Protein AF-A0A369NEX8-F1 (afdb_monomer_lite)

Sequence (92 aa):
MGDCDMTAFSIGGSVGVIDQDGLTVAVSVPAGTDTSALVATFEHTGAKVQVANRNQTSGETANDFSSPKNYKVIAENGESKTYAVTVEVEPE

Structure (mmCIF, N/CA/C/O backbone):
data_AF-A0A369NEX8-F1
#
_entry.id   AF-A0A369NEX8-F1
#
loop_
_atom_site.group_PDB
_atom_site.id
_atom_site.type_symbol
_atom_site.label_atom_id
_atom_site.label_alt_id
_atom_site.label_comp_id
_atom_site.label_asym_id
_atom_site.label_entity_id
_atom_site.label_seq_id
_atom_site.pdbx_PDB_ins_code
_atom_site.Cartn_x
_atom_site.Cartn_y
_atom_site.Cartn_z
_atom_site.occupancy
_atom_site.B_iso_or_equiv
_atom_site.auth_seq_id
_atom_site.auth_comp_id
_atom_site.auth_asym_id
_atom_site.auth_atom_id
_atom_site.pdbx_PDB_model_num
ATOM 1 N N . MET A 1 1 ? 6.366 3.693 -19.333 1.00 51.25 1 MET A N 1
ATOM 2 C CA . MET A 1 1 ? 5.417 3.545 -18.213 1.00 51.25 1 MET A CA 1
ATOM 3 C C . MET A 1 1 ? 5.807 2.245 -17.551 1.00 51.25 1 MET A C 1
ATOM 5 O O . MET A 1 1 ? 5.681 1.219 -18.198 1.00 51.25 1 MET A O 1
ATOM 9 N N . GLY A 1 2 ? 6.487 2.312 -16.408 1.00 58.56 2 GLY A N 1
ATOM 10 C CA . GLY A 1 2 ? 7.035 1.122 -15.757 1.00 58.56 2 GLY A CA 1
ATOM 11 C C . GLY A 1 2 ? 5.939 0.349 -15.032 1.00 58.56 2 GLY A C 1
ATOM 12 O O . GLY A 1 2 ? 5.161 0.961 -14.302 1.00 58.56 2 GLY A O 1
ATOM 13 N N . ASP A 1 3 ? 5.909 -0.969 -15.222 1.00 80.19 3 ASP A N 1
ATOM 14 C CA . ASP A 1 3 ? 5.020 -1.924 -14.549 1.00 80.19 3 ASP A CA 1
ATOM 15 C C . ASP A 1 3 ? 5.344 -2.029 -13.048 1.00 80.19 3 ASP A C 1
ATOM 17 O O . ASP A 1 3 ? 5.959 -2.977 -12.570 1.00 80.19 3 ASP A O 1
ATOM 21 N N . CYS A 1 4 ? 4.988 -1.002 -12.284 1.00 88.69 4 CYS A N 1
ATOM 22 C CA . CYS A 1 4 ? 5.045 -0.991 -10.818 1.00 88.69 4 CYS A CA 1
ATOM 23 C C . CYS A 1 4 ? 3.817 -0.302 -10.222 1.00 88.69 4 CYS A C 1
ATOM 25 O O . CYS A 1 4 ? 3.889 0.279 -9.140 1.00 88.69 4 CYS A O 1
ATOM 27 N N . ASP A 1 5 ? 2.699 -0.356 -10.938 1.00 92.31 5 ASP A N 1
ATOM 28 C CA . ASP A 1 5 ? 1.456 0.266 -10.516 1.00 92.31 5 ASP A CA 1
ATOM 29 C C . ASP A 1 5 ? 0.677 -0.654 -9.581 1.00 92.31 5 ASP A C 1
ATOM 31 O O . ASP A 1 5 ? 0.631 -1.870 -9.780 1.00 92.31 5 ASP A O 1
ATOM 35 N N . MET A 1 6 ? 0.058 -0.073 -8.553 1.00 92.88 6 MET A N 1
ATOM 36 C CA . MET A 1 6 ? -0.916 -0.776 -7.719 1.00 92.88 6 MET A CA 1
ATOM 37 C C . MET A 1 6 ? -2.294 -0.617 -8.355 1.00 92.88 6 MET A C 1
ATOM 39 O O . MET A 1 6 ? -2.771 0.502 -8.501 1.00 92.88 6 MET A O 1
ATOM 43 N N . THR A 1 7 ? -2.915 -1.709 -8.789 1.00 92.94 7 THR A N 1
ATOM 44 C CA . THR A 1 7 ? -4.148 -1.681 -9.594 1.00 92.94 7 THR A CA 1
ATOM 45 C C . THR A 1 7 ? -5.402 -1.878 -8.758 1.00 92.94 7 THR A C 1
ATOM 47 O O . THR A 1 7 ? -6.460 -1.372 -9.123 1.00 92.94 7 THR A O 1
ATOM 50 N N . ALA A 1 8 ? -5.287 -2.572 -7.627 1.00 93.44 8 ALA A N 1
ATOM 51 C CA . ALA A 1 8 ? -6.373 -2.752 -6.677 1.00 93.44 8 ALA A CA 1
ATOM 52 C C . ALA A 1 8 ? -5.834 -2.779 -5.248 1.00 93.44 8 ALA A C 1
ATOM 54 O O . ALA A 1 8 ? -4.710 -3.216 -4.998 1.00 93.44 8 ALA A O 1
ATOM 55 N N . PHE A 1 9 ? -6.645 -2.310 -4.306 1.00 95.00 9 PHE A N 1
ATOM 56 C CA . PHE A 1 9 ? -6.335 -2.333 -2.886 1.00 95.00 9 PHE A CA 1
ATOM 57 C C . PHE A 1 9 ? -7.641 -2.402 -2.101 1.00 95.00 9 PHE A C 1
ATOM 59 O O . PHE A 1 9 ? -8.601 -1.706 -2.419 1.00 95.00 9 PHE A O 1
ATOM 66 N N . SER A 1 10 ? -7.700 -3.252 -1.086 1.00 94.50 10 SER A N 1
ATOM 67 C CA . SER A 1 10 ? -8.871 -3.432 -0.236 1.00 94.50 10 SER A CA 1
ATOM 68 C C . SER A 1 10 ? -8.464 -3.958 1.134 1.00 94.50 10 SER A C 1
ATOM 70 O O . SER A 1 10 ? -7.464 -4.663 1.269 1.00 94.50 10 SER A O 1
ATOM 72 N N . ILE A 1 11 ? -9.231 -3.616 2.164 1.00 91.75 11 ILE A N 1
ATOM 73 C CA . ILE A 1 11 ? -9.009 -4.075 3.537 1.00 91.75 11 ILE A CA 1
ATOM 74 C C . ILE A 1 11 ? -10.356 -4.434 4.151 1.00 91.75 11 ILE A C 1
ATOM 76 O O . ILE A 1 11 ? -11.269 -3.617 4.142 1.00 91.75 11 ILE A O 1
ATOM 80 N N . GLY A 1 12 ? -10.493 -5.648 4.694 1.00 85.50 12 GLY A N 1
ATOM 81 C CA . GLY A 1 12 ? -11.701 -6.038 5.435 1.00 85.50 12 GLY A CA 1
ATOM 82 C C . GLY A 1 12 ? -13.005 -5.953 4.629 1.00 85.50 12 GLY A C 1
ATOM 83 O O . GLY A 1 12 ? -14.067 -5.769 5.209 1.00 85.50 12 GLY A O 1
ATOM 84 N N . GLY A 1 13 ? -12.930 -6.055 3.297 1.00 85.75 13 GLY A N 1
ATOM 85 C CA . GLY A 1 13 ? -14.073 -5.882 2.393 1.00 85.75 13 GLY A CA 1
ATOM 86 C C . GLY A 1 13 ? -14.300 -4.445 1.909 1.00 85.75 13 GLY A C 1
ATOM 87 O O . GLY A 1 13 ? -15.029 -4.253 0.938 1.00 85.75 13 GLY A O 1
ATOM 88 N N . SER A 1 14 ? -13.636 -3.450 2.502 1.00 92.00 14 SER A N 1
ATOM 89 C CA . SER A 1 14 ? -13.631 -2.073 2.007 1.00 92.00 14 SER A CA 1
ATOM 90 C C . SER A 1 14 ? -12.653 -1.913 0.851 1.00 92.00 14 SER A C 1
ATOM 92 O O . SER A 1 14 ? -11.468 -2.227 0.979 1.00 92.00 14 SER A O 1
ATOM 94 N N . VAL A 1 15 ? -13.136 -1.400 -0.278 1.00 93.94 15 VAL A N 1
ATOM 95 C CA . VAL A 1 15 ? -12.306 -1.106 -1.453 1.00 93.94 15 VAL A CA 1
ATOM 96 C C . VAL A 1 15 ? -11.633 0.252 -1.278 1.00 93.94 15 VAL A C 1
ATOM 98 O O . VAL A 1 15 ? -12.282 1.237 -0.936 1.00 93.94 15 VAL A O 1
ATOM 101 N N . GLY A 1 16 ? -10.326 0.293 -1.516 1.00 93.81 16 GLY A N 1
ATOM 102 C CA . GLY A 1 16 ? -9.535 1.512 -1.510 1.00 93.81 16 GLY A CA 1
ATOM 103 C C . GLY A 1 16 ? -9.602 2.266 -2.831 1.00 93.81 16 GLY A C 1
ATOM 104 O O . GLY A 1 16 ? -9.633 1.667 -3.906 1.00 93.81 16 GLY A O 1
ATOM 105 N N . VAL A 1 17 ? -9.563 3.591 -2.749 1.00 95.19 17 VAL A N 1
ATOM 106 C CA . VAL A 1 17 ? -9.398 4.488 -3.894 1.00 95.19 17 VAL A CA 1
ATOM 107 C C . VAL A 1 17 ? -7.908 4.704 -4.121 1.00 95.19 17 VAL A C 1
ATOM 109 O O . VAL A 1 17 ? -7.224 5.191 -3.224 1.00 95.19 17 VAL A O 1
ATOM 112 N N . ILE A 1 18 ? -7.410 4.340 -5.303 1.00 95.00 18 ILE A N 1
ATOM 113 C CA . ILE A 1 18 ? -5.998 4.484 -5.677 1.00 95.00 18 ILE A CA 1
ATOM 114 C C . ILE A 1 18 ? -5.844 5.683 -6.610 1.00 95.00 18 ILE A C 1
ATOM 116 O O . ILE A 1 18 ? -6.459 5.730 -7.674 1.00 95.00 18 ILE A O 1
ATOM 120 N N . ASP A 1 19 ? -4.979 6.614 -6.230 1.00 94.75 19 ASP A N 1
ATOM 121 C CA . ASP A 1 19 ? -4.525 7.719 -7.066 1.00 94.75 19 ASP A CA 1
ATOM 122 C C . ASP A 1 19 ? -3.138 7.386 -7.633 1.00 94.75 19 ASP A C 1
ATOM 124 O O . ASP A 1 19 ? -2.158 7.282 -6.891 1.00 94.75 19 ASP A O 1
ATOM 128 N N . GLN A 1 20 ? -3.060 7.201 -8.953 1.00 91.12 20 GLN A N 1
ATOM 129 C CA . GLN A 1 20 ? -1.810 6.882 -9.651 1.00 91.12 20 GLN A CA 1
ATOM 130 C C . GLN A 1 20 ? -0.917 8.106 -9.878 1.00 91.12 20 GLN A C 1
ATOM 132 O O . GLN A 1 20 ? 0.299 7.950 -9.993 1.00 91.12 20 GLN A O 1
ATOM 137 N N . ASP A 1 21 ? -1.498 9.306 -9.942 1.00 90.12 21 ASP A N 1
ATOM 138 C CA . ASP A 1 21 ? -0.764 10.557 -10.140 1.00 90.12 21 ASP A CA 1
ATOM 139 C C . ASP A 1 21 ? -0.192 11.051 -8.806 1.00 90.12 21 ASP A C 1
ATOM 141 O O . ASP A 1 21 ? 0.975 11.437 -8.717 1.00 90.12 21 ASP A O 1
ATOM 145 N N . GLY A 1 22 ? -1.004 10.984 -7.747 1.00 91.12 22 GLY A N 1
ATOM 146 C CA . GLY A 1 22 ? -0.613 11.315 -6.378 1.00 91.12 22 GLY A CA 1
ATOM 147 C C . GLY A 1 22 ? 0.129 10.197 -5.640 1.00 91.12 22 GLY A C 1
ATOM 148 O O . GLY A 1 22 ? 0.731 10.463 -4.601 1.00 91.12 22 GLY A O 1
ATOM 149 N N . LEU A 1 23 ? 0.101 8.961 -6.157 1.00 93.00 23 LEU A N 1
ATOM 150 C CA . LEU A 1 23 ? 0.613 7.752 -5.496 1.00 93.00 23 LEU A CA 1
ATOM 151 C C . LEU A 1 23 ? 0.060 7.600 -4.071 1.00 93.00 23 LEU A C 1
ATOM 153 O O . LEU A 1 23 ? 0.792 7.387 -3.101 1.00 93.00 23 LEU A O 1
ATOM 157 N N . THR A 1 24 ? -1.256 7.722 -3.932 1.00 95.31 24 THR A N 1
ATOM 158 C CA . THR A 1 24 ? -1.941 7.572 -2.643 1.00 95.31 24 THR A CA 1
ATOM 159 C C . THR A 1 24 ? -3.039 6.529 -2.729 1.00 95.31 24 THR A C 1
ATOM 161 O O . THR A 1 24 ? -3.552 6.228 -3.805 1.00 95.31 24 THR A O 1
ATOM 164 N N . VAL A 1 25 ? -3.373 5.939 -1.586 1.00 95.56 25 VAL A N 1
ATOM 165 C CA . VAL A 1 25 ? -4.496 5.018 -1.452 1.00 95.56 25 VAL A CA 1
ATOM 166 C C . VAL A 1 25 ? -5.292 5.400 -0.222 1.00 95.56 25 VAL A C 1
ATOM 168 O O . VAL A 1 25 ? -4.744 5.425 0.876 1.00 95.56 25 VAL A O 1
ATOM 171 N N . ALA A 1 26 ? -6.579 5.665 -0.395 1.00 94.81 26 ALA A N 1
ATOM 172 C CA . ALA A 1 26 ? -7.497 5.951 0.700 1.00 94.81 26 ALA A CA 1
ATOM 173 C C . ALA A 1 26 ? -8.474 4.787 0.862 1.00 94.81 26 ALA A C 1
ATOM 175 O O . ALA A 1 26 ? -9.124 4.391 -0.104 1.00 94.81 26 ALA A O 1
ATOM 176 N N . VAL A 1 27 ? -8.582 4.229 2.067 1.00 94.56 27 VAL A N 1
ATOM 177 C CA . VAL A 1 27 ? -9.540 3.160 2.386 1.00 94.56 27 VAL A CA 1
ATOM 178 C C . VAL A 1 27 ? -10.410 3.598 3.549 1.00 94.56 27 VAL A C 1
ATOM 180 O O . VAL A 1 27 ? -9.885 3.914 4.613 1.00 94.56 27 VAL A O 1
ATOM 183 N N . SER A 1 28 ? -11.726 3.556 3.367 1.00 93.06 28 SER A N 1
ATOM 184 C CA . SER A 1 28 ? -12.688 3.813 4.439 1.00 93.06 28 SER A CA 1
ATOM 185 C C . SER A 1 28 ? -13.172 2.489 5.018 1.00 93.06 28 SER A C 1
ATOM 187 O O . SER A 1 28 ? -13.733 1.660 4.300 1.00 93.06 28 SER A O 1
ATOM 189 N N . VAL A 1 29 ? -12.924 2.261 6.304 1.00 90.94 29 VAL A N 1
ATOM 190 C CA . VAL A 1 29 ? -13.368 1.060 7.026 1.00 90.94 29 VAL A CA 1
ATOM 191 C C . VAL A 1 29 ? -14.466 1.423 8.026 1.00 90.94 29 VAL A C 1
ATOM 193 O O . VAL A 1 29 ? -14.438 2.526 8.574 1.00 90.94 29 VAL A O 1
ATOM 196 N N . PRO A 1 30 ? -15.426 0.522 8.295 1.00 90.12 30 PRO A N 1
ATOM 197 C CA . PRO A 1 30 ? -16.519 0.814 9.214 1.00 90.12 30 PRO A CA 1
ATOM 198 C C . PRO A 1 30 ? -16.018 1.062 10.643 1.00 90.12 30 PRO A C 1
ATOM 200 O O . PRO A 1 30 ? -14.989 0.513 11.066 1.00 90.12 30 PRO A O 1
ATOM 203 N N . ALA A 1 31 ? -16.780 1.858 11.397 1.00 87.75 31 ALA A N 1
ATOM 204 C CA . ALA A 1 31 ? -16.515 2.146 12.802 1.00 87.75 31 ALA A CA 1
ATOM 205 C C . ALA A 1 31 ? -16.337 0.858 13.625 1.00 87.75 31 ALA A C 1
ATOM 207 O O . ALA A 1 31 ? -17.046 -0.131 13.434 1.00 87.75 31 ALA A O 1
ATOM 208 N N . GLY A 1 32 ? -15.366 0.857 14.540 1.00 83.12 32 GLY A N 1
ATOM 209 C CA . GLY A 1 32 ? -15.047 -0.310 15.372 1.00 83.12 32 GLY A CA 1
ATOM 210 C C . GLY A 1 32 ? -14.131 -1.352 14.715 1.00 83.12 32 GLY A C 1
ATOM 211 O O . GLY A 1 32 ? -13.800 -2.347 15.358 1.00 83.12 32 GLY A O 1
ATOM 212 N N . THR A 1 33 ? -13.679 -1.131 13.475 1.00 88.38 33 THR A N 1
ATOM 213 C CA . THR A 1 33 ? -12.637 -1.961 12.849 1.00 88.38 33 THR A CA 1
ATOM 214 C C . THR A 1 33 ? -11.293 -1.758 13.555 1.00 88.38 33 THR A C 1
ATOM 216 O O . THR A 1 33 ? -10.806 -0.633 13.663 1.00 88.38 33 THR A O 1
ATOM 219 N N . ASP A 1 34 ? -10.664 -2.844 14.007 1.00 87.69 34 ASP A N 1
ATOM 220 C CA . ASP A 1 34 ? -9.337 -2.793 14.625 1.00 87.69 34 ASP A CA 1
ATOM 221 C C . ASP A 1 34 ? -8.254 -2.573 13.559 1.00 87.69 34 ASP A C 1
ATOM 223 O O . ASP A 1 34 ? -7.934 -3.475 12.787 1.00 87.69 34 ASP A O 1
ATOM 227 N N . THR A 1 35 ? -7.682 -1.368 13.512 1.00 89.56 35 THR A N 1
ATOM 228 C CA . THR A 1 35 ? -6.648 -1.002 12.535 1.00 89.56 35 THR A CA 1
ATOM 229 C C . THR A 1 35 ? -5.248 -1.486 12.899 1.00 89.56 35 THR A C 1
ATOM 231 O O . THR A 1 35 ? -4.356 -1.393 12.059 1.00 89.56 35 THR A O 1
ATOM 234 N N . SER A 1 36 ? -5.033 -2.045 14.094 1.00 88.56 36 SER A N 1
ATOM 235 C CA . SER A 1 36 ? -3.697 -2.427 14.572 1.00 88.56 36 SER A CA 1
ATOM 236 C C . SER A 1 36 ? -3.100 -3.642 13.850 1.00 88.56 36 SER A C 1
ATOM 238 O O . SER A 1 36 ? -1.878 -3.801 13.806 1.00 88.56 36 SER A O 1
ATOM 240 N N . ALA A 1 37 ? -3.941 -4.493 13.258 1.00 88.56 37 ALA A N 1
ATOM 241 C CA . ALA A 1 37 ? -3.514 -5.706 12.568 1.00 88.56 37 ALA A CA 1
ATOM 242 C C . ALA A 1 37 ? -4.453 -6.061 11.406 1.00 88.56 37 ALA A C 1
ATOM 244 O O . ALA A 1 37 ? -5.079 -7.122 11.392 1.00 88.56 37 ALA A O 1
ATOM 245 N N . LEU A 1 38 ? -4.540 -5.182 10.406 1.00 90.94 38 LEU A N 1
ATOM 246 C CA . LEU A 1 38 ? -5.362 -5.439 9.226 1.00 90.94 38 LEU A CA 1
ATOM 247 C C . LEU A 1 38 ? -4.564 -6.113 8.120 1.00 90.94 38 LEU A C 1
ATOM 249 O O . LEU A 1 38 ? -3.432 -5.740 7.808 1.00 90.94 38 LEU A O 1
ATOM 253 N N . VAL A 1 39 ? -5.198 -7.094 7.490 1.00 93.19 39 VAL A N 1
ATOM 254 C CA . VAL A 1 39 ? -4.679 -7.762 6.303 1.00 93.19 39 VAL A CA 1
ATOM 255 C C . VAL A 1 39 ? -5.270 -7.078 5.076 1.00 93.19 39 VAL A C 1
ATOM 257 O O . VAL A 1 39 ? -6.484 -7.099 4.860 1.00 93.19 39 VAL A O 1
ATOM 260 N N . ALA A 1 40 ? -4.405 -6.455 4.280 1.00 93.50 40 ALA A N 1
ATOM 261 C CA . ALA A 1 40 ? -4.793 -5.837 3.021 1.00 93.50 40 ALA A CA 1
ATOM 262 C C . ALA A 1 40 ? -4.707 -6.843 1.871 1.00 93.50 40 ALA A C 1
ATOM 264 O O . ALA A 1 40 ? -3.763 -7.630 1.783 1.00 93.50 40 ALA A O 1
ATOM 265 N N . THR A 1 41 ? -5.670 -6.774 0.959 1.00 94.75 41 THR A N 1
ATOM 266 C CA . THR A 1 41 ? -5.638 -7.467 -0.328 1.00 94.75 41 THR A CA 1
ATOM 267 C C . THR A 1 41 ? -5.403 -6.435 -1.413 1.00 94.75 41 THR A C 1
ATOM 269 O O . THR A 1 41 ? -6.169 -5.484 -1.554 1.00 94.75 41 THR A O 1
ATOM 272 N N . PHE A 1 42 ? -4.332 -6.609 -2.168 1.00 94.31 42 PHE A N 1
ATOM 273 C CA . PHE A 1 42 ? -3.919 -5.694 -3.218 1.00 94.31 42 PHE A CA 1
ATOM 274 C C . PHE A 1 42 ? -3.450 -6.443 -4.463 1.00 94.31 42 PHE A C 1
ATOM 276 O O . PHE A 1 42 ? -2.968 -7.574 -4.380 1.00 94.31 42 PHE A O 1
ATOM 283 N N . GLU A 1 43 ? -3.576 -5.784 -5.607 1.00 93.94 43 GLU A N 1
ATOM 284 C CA . GLU A 1 43 ? -3.067 -6.235 -6.900 1.00 93.94 43 GLU A CA 1
ATOM 285 C C . GLU A 1 43 ? -2.084 -5.200 -7.438 1.00 93.94 43 GLU A C 1
ATOM 287 O O . GLU A 1 43 ? -2.262 -3.994 -7.246 1.00 93.94 43 GLU A O 1
ATOM 292 N N . HIS A 1 44 ? -1.026 -5.664 -8.095 1.0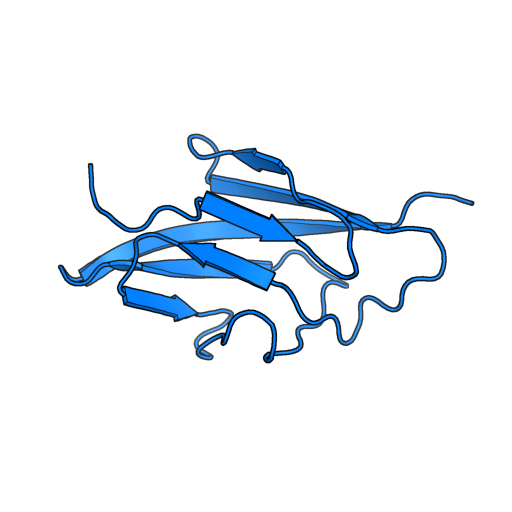0 93.12 44 HIS A N 1
ATOM 293 C CA . HIS A 1 44 ? 0.008 -4.802 -8.649 1.00 93.12 44 HIS A CA 1
ATOM 294 C C . HIS A 1 44 ? 0.593 -5.391 -9.930 1.00 93.12 44 HIS A C 1
ATOM 296 O O . HIS A 1 44 ? 0.605 -6.607 -10.111 1.00 93.12 44 HIS A O 1
ATOM 302 N N . THR A 1 45 ? 1.156 -4.535 -10.779 1.00 91.62 45 THR A N 1
ATOM 303 C CA . THR A 1 45 ? 1.902 -4.958 -11.977 1.00 91.62 45 THR A CA 1
ATOM 304 C C . THR A 1 45 ? 3.393 -5.178 -11.712 1.00 91.62 45 THR A C 1
ATOM 306 O O . THR A 1 45 ? 4.090 -5.749 -12.542 1.00 91.62 45 THR A O 1
ATOM 309 N N . GLY A 1 46 ? 3.883 -4.769 -10.534 1.00 89.94 46 GLY A N 1
ATOM 310 C CA . GLY A 1 46 ? 5.275 -4.971 -10.124 1.00 89.94 46 GLY A CA 1
ATOM 311 C C . GLY A 1 46 ? 5.651 -6.423 -9.821 1.00 89.94 46 GLY A C 1
ATOM 312 O O . GLY A 1 46 ? 4.810 -7.312 -9.756 1.00 89.94 46 GLY A O 1
ATOM 313 N N . ALA A 1 47 ? 6.933 -6.641 -9.541 1.00 91.00 47 ALA A N 1
ATOM 314 C CA . ALA A 1 47 ? 7.483 -7.924 -9.114 1.00 91.00 47 ALA A CA 1
ATOM 315 C C . ALA A 1 47 ? 7.200 -8.231 -7.636 1.00 91.00 47 ALA A C 1
ATOM 317 O O . ALA A 1 47 ? 6.993 -9.382 -7.259 1.00 91.00 47 ALA A O 1
ATOM 318 N N . LYS A 1 48 ? 7.255 -7.211 -6.769 1.00 92.06 48 LYS A N 1
ATOM 319 C CA . LYS A 1 48 ? 7.027 -7.364 -5.324 1.00 92.06 48 LYS A CA 1
ATOM 320 C C . LYS A 1 48 ? 6.595 -6.064 -4.666 1.00 92.06 48 LYS A C 1
ATOM 322 O O . LYS A 1 48 ? 6.915 -4.980 -5.150 1.00 92.06 48 LYS A O 1
ATOM 327 N N . VAL A 1 49 ? 5.972 -6.188 -3.499 1.00 94.25 49 VAL A N 1
ATOM 328 C CA . VAL A 1 49 ? 5.560 -5.057 -2.664 1.00 94.25 49 VAL A CA 1
ATOM 329 C C . VAL A 1 49 ? 6.226 -5.139 -1.298 1.00 94.25 49 VAL A C 1
ATOM 331 O O . VAL A 1 49 ? 6.340 -6.213 -0.703 1.00 94.25 49 VAL A O 1
ATOM 334 N N . GLN A 1 50 ? 6.705 -4.001 -0.803 1.00 94.31 50 GLN A N 1
ATOM 335 C CA . GLN A 1 50 ? 7.350 -3.884 0.499 1.00 94.31 50 GLN A CA 1
ATOM 336 C C . GLN A 1 50 ? 6.767 -2.724 1.300 1.00 94.31 50 GLN A C 1
ATOM 338 O O . GLN A 1 50 ? 6.585 -1.631 0.776 1.00 94.31 50 GLN A O 1
ATOM 343 N N . VAL A 1 51 ? 6.566 -2.928 2.597 1.00 93.25 51 VAL A N 1
ATOM 344 C CA . VAL A 1 51 ? 6.199 -1.873 3.551 1.00 93.25 51 VAL A CA 1
ATOM 345 C C . VAL A 1 51 ? 7.256 -1.849 4.639 1.00 93.25 51 VAL A C 1
ATOM 347 O O . VAL A 1 51 ? 7.567 -2.885 5.223 1.00 93.25 51 VAL A O 1
ATOM 350 N N . ALA A 1 52 ? 7.853 -0.680 4.882 1.00 87.25 52 ALA A N 1
ATOM 351 C CA . ALA A 1 52 ? 8.923 -0.504 5.873 1.00 87.25 52 ALA A CA 1
ATOM 352 C C . ALA A 1 52 ? 10.056 -1.556 5.760 1.00 87.25 52 ALA A C 1
ATOM 354 O O . ALA A 1 52 ? 10.545 -2.072 6.762 1.00 87.25 52 ALA A O 1
ATOM 355 N N . ASN A 1 53 ? 10.467 -1.886 4.527 1.00 85.88 53 ASN A N 1
ATOM 356 C CA . ASN A 1 53 ? 11.473 -2.910 4.193 1.00 85.88 53 ASN A CA 1
ATOM 357 C C . ASN A 1 53 ? 11.074 -4.371 4.480 1.00 85.88 53 ASN A C 1
ATOM 359 O O . ASN A 1 53 ? 11.916 -5.262 4.378 1.00 85.88 53 ASN A O 1
ATOM 363 N N . ARG A 1 54 ? 9.804 -4.649 4.796 1.00 91.19 54 ARG A N 1
ATOM 364 C CA . ARG A 1 54 ? 9.267 -6.013 4.893 1.00 91.19 54 ARG A CA 1
ATOM 365 C C . ARG A 1 54 ? 8.449 -6.336 3.653 1.00 91.19 54 ARG A C 1
ATOM 367 O O . ARG A 1 54 ? 7.611 -5.531 3.253 1.00 91.19 54 ARG A O 1
ATOM 374 N N . ASN A 1 55 ? 8.685 -7.506 3.063 1.00 92.88 55 ASN A N 1
ATOM 375 C CA . ASN A 1 55 ? 7.864 -7.998 1.958 1.00 92.88 55 ASN A CA 1
ATOM 376 C C . ASN A 1 55 ? 6.422 -8.184 2.434 1.00 92.88 55 ASN A C 1
ATOM 378 O O . ASN A 1 55 ? 6.201 -8.679 3.537 1.00 92.88 55 ASN A O 1
ATOM 382 N N . GLN A 1 56 ? 5.483 -7.767 1.595 1.00 93.31 56 GLN A N 1
ATOM 383 C CA . GLN A 1 56 ? 4.055 -7.863 1.847 1.00 93.31 56 GLN A CA 1
ATOM 384 C C . GLN A 1 56 ? 3.454 -8.898 0.909 1.00 93.31 56 GLN A C 1
ATOM 386 O O . GLN A 1 56 ? 3.619 -8.803 -0.307 1.00 93.31 56 GLN A O 1
ATOM 391 N N . THR A 1 57 ? 2.745 -9.859 1.484 1.00 93.50 57 THR A N 1
ATOM 392 C CA . THR A 1 57 ? 1.938 -10.831 0.753 1.00 93.50 57 THR A CA 1
ATOM 393 C C . THR A 1 57 ? 0.483 -10.384 0.813 1.00 93.50 57 THR A C 1
ATOM 395 O O . THR A 1 57 ? -0.084 -10.246 1.902 1.00 93.50 57 THR A O 1
ATOM 398 N N . SER A 1 58 ? -0.107 -10.147 -0.359 1.00 93.06 58 SER A N 1
ATOM 399 C CA . SER A 1 58 ? -1.519 -9.785 -0.509 1.00 93.06 58 SER A CA 1
ATOM 400 C C . SER A 1 58 ? -2.416 -10.831 0.156 1.00 93.06 58 SER A C 1
ATOM 402 O O . SER A 1 58 ? -2.237 -12.027 -0.064 1.00 93.06 58 SER A O 1
ATOM 404 N N . GLY A 1 59 ? -3.342 -10.387 1.007 1.00 91.25 59 GLY A N 1
ATOM 405 C CA . GLY A 1 59 ? -4.279 -11.266 1.708 1.00 91.25 59 GLY A CA 1
ATOM 406 C C . GLY A 1 59 ? -3.681 -12.079 2.864 1.00 91.25 59 GLY A C 1
ATOM 407 O O . GLY A 1 59 ? -4.402 -12.871 3.464 1.00 91.25 59 GLY A O 1
ATOM 408 N N . GLU A 1 60 ? -2.404 -11.882 3.216 1.00 91.44 60 GLU A N 1
ATOM 409 C CA . GLU A 1 60 ? -1.744 -12.644 4.290 1.00 91.44 60 GLU A CA 1
ATOM 410 C C . GLU A 1 60 ? -0.992 -11.757 5.292 1.00 91.44 60 GLU A C 1
ATOM 412 O O . GLU A 1 60 ? -1.039 -11.996 6.499 1.00 91.44 60 GLU A O 1
ATOM 417 N N . THR A 1 61 ? -0.298 -10.712 4.831 1.00 92.31 61 THR A N 1
ATOM 418 C CA . THR A 1 61 ? 0.509 -9.879 5.733 1.00 92.31 61 THR A CA 1
ATOM 419 C C . THR A 1 61 ? -0.342 -8.830 6.441 1.00 92.31 61 THR A C 1
ATOM 421 O O . THR A 1 61 ? -0.883 -7.916 5.816 1.00 92.31 61 THR A O 1
ATOM 424 N N . ALA A 1 62 ? -0.425 -8.943 7.767 1.00 91.81 62 ALA A N 1
ATOM 425 C CA . ALA A 1 62 ? -1.065 -7.943 8.610 1.00 91.81 62 ALA A CA 1
ATOM 426 C C . ALA A 1 62 ? -0.150 -6.728 8.827 1.00 91.81 62 ALA A C 1
ATOM 428 O O . ALA A 1 62 ? 1.044 -6.874 9.105 1.00 91.81 62 ALA A O 1
ATOM 429 N N . ASN A 1 63 ? -0.724 -5.529 8.746 1.00 92.12 63 ASN A N 1
ATOM 430 C CA . ASN A 1 63 ? -0.060 -4.277 9.089 1.00 92.12 63 ASN A CA 1
ATOM 431 C C . ASN A 1 63 ? -0.931 -3.447 10.029 1.00 92.12 63 ASN A C 1
ATOM 433 O O . ASN A 1 63 ? -2.157 -3.522 10.004 1.00 92.12 63 ASN A O 1
ATOM 437 N N . ASP A 1 64 ? -0.264 -2.615 10.816 1.00 92.19 64 ASP A N 1
ATOM 438 C CA . ASP A 1 64 ? -0.900 -1.621 11.671 1.00 92.19 64 ASP A CA 1
ATOM 439 C C . ASP A 1 64 ? -1.202 -0.354 10.869 1.00 92.19 64 ASP A C 1
ATOM 441 O O . ASP A 1 64 ? -0.283 0.382 10.540 1.00 92.19 64 ASP A O 1
ATOM 445 N N . PHE A 1 65 ? -2.459 -0.074 10.558 1.00 91.25 65 PHE A N 1
ATOM 446 C CA . PHE A 1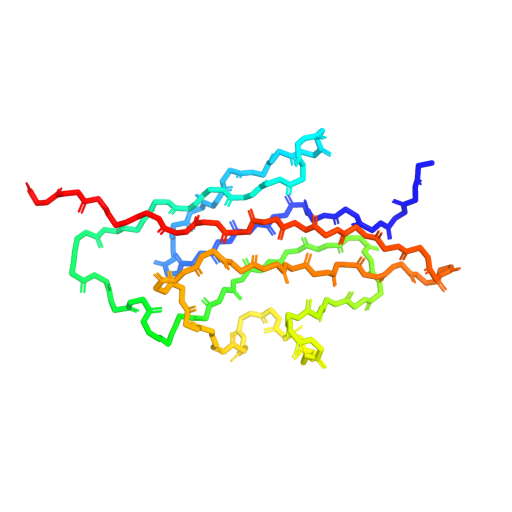 65 ? -2.889 1.125 9.839 1.00 91.25 65 PHE A CA 1
ATOM 447 C C . PHE A 1 65 ? -3.337 2.267 10.763 1.00 91.25 65 PHE A C 1
ATOM 449 O O . PHE A 1 65 ? -3.986 3.201 10.304 1.00 91.25 65 PHE A O 1
ATOM 456 N N . SER A 1 66 ? -2.941 2.261 12.043 1.00 88.75 66 SER A N 1
ATOM 457 C CA . SER A 1 66 ? -3.089 3.426 12.936 1.00 88.75 66 SER A CA 1
ATOM 458 C C . SER A 1 66 ? -2.364 4.681 12.429 1.00 88.75 66 SER A C 1
ATOM 460 O O . SER A 1 66 ? -2.599 5.791 12.902 1.00 88.75 66 SER A O 1
ATOM 462 N N . SER A 1 67 ? -1.448 4.519 11.474 1.00 90.62 67 SER A N 1
ATOM 463 C CA . SER A 1 67 ? -0.766 5.599 10.769 1.00 90.62 67 SER A CA 1
ATOM 464 C C . SER A 1 67 ? -0.593 5.248 9.290 1.00 90.62 67 SER A C 1
ATOM 466 O O . SER A 1 67 ? -0.500 4.058 8.963 1.00 90.62 67 SER A O 1
ATOM 468 N N . PRO A 1 68 ? -0.466 6.253 8.402 1.00 91.94 68 PRO A N 1
ATOM 469 C CA . PRO A 1 68 ? -0.265 6.022 6.977 1.00 91.94 68 PRO A CA 1
ATOM 470 C C . PRO A 1 68 ? 0.917 5.087 6.691 1.00 91.94 68 PRO A C 1
ATOM 472 O O . PRO A 1 68 ? 1.998 5.220 7.279 1.00 91.94 68 PRO A O 1
ATOM 475 N N . LYS A 1 69 ? 0.722 4.135 5.773 1.00 93.25 69 LYS A N 1
ATOM 476 C CA . LYS A 1 69 ? 1.734 3.144 5.385 1.00 93.25 69 LYS A CA 1
ATOM 477 C C . LYS A 1 69 ? 2.188 3.327 3.956 1.00 93.25 69 LYS A C 1
ATOM 479 O O . LYS A 1 69 ? 1.394 3.370 3.033 1.00 93.25 69 LYS A O 1
ATOM 484 N N . ASN A 1 70 ? 3.500 3.342 3.779 1.00 94.62 70 ASN A N 1
ATOM 485 C CA . ASN A 1 70 ? 4.121 3.462 2.471 1.00 94.62 70 ASN A CA 1
ATOM 486 C C . ASN A 1 70 ? 4.332 2.072 1.862 1.00 94.62 70 ASN A C 1
ATOM 488 O O . ASN A 1 70 ? 5.211 1.325 2.300 1.00 94.62 70 ASN A O 1
ATOM 492 N N . TYR A 1 71 ? 3.522 1.745 0.862 1.00 94.19 71 TYR A N 1
ATOM 493 C CA . TYR A 1 71 ? 3.596 0.533 0.058 1.00 94.19 71 TYR A CA 1
ATOM 494 C C . TYR A 1 71 ? 4.504 0.773 -1.141 1.00 94.19 71 TYR A C 1
ATOM 496 O O . TYR A 1 71 ? 4.148 1.459 -2.094 1.00 94.19 71 TYR A O 1
ATOM 504 N N . LYS A 1 72 ? 5.703 0.206 -1.096 1.00 94.38 72 LYS A N 1
ATOM 505 C CA . LYS A 1 72 ? 6.680 0.286 -2.175 1.00 94.38 72 LYS A CA 1
ATOM 506 C C . LYS A 1 72 ? 6.503 -0.892 -3.125 1.00 94.38 72 LYS A C 1
ATOM 508 O O . LYS A 1 72 ? 6.908 -2.007 -2.800 1.00 94.38 72 LYS A O 1
ATOM 513 N N . VAL A 1 73 ? 5.941 -0.639 -4.297 1.00 94.12 73 VAL A N 1
ATOM 514 C CA . VAL A 1 73 ? 5.852 -1.590 -5.408 1.00 94.12 73 VAL A CA 1
ATOM 515 C C . VAL A 1 73 ? 7.147 -1.511 -6.206 1.00 94.12 73 VAL A C 1
ATOM 517 O O . VAL A 1 73 ? 7.560 -0.429 -6.610 1.00 94.12 73 VAL A O 1
ATOM 520 N N . ILE A 1 74 ? 7.817 -2.639 -6.410 1.00 92.31 74 ILE A N 1
ATOM 521 C CA . ILE A 1 74 ? 9.095 -2.738 -7.122 1.00 92.31 74 ILE A CA 1
ATOM 522 C C . ILE A 1 74 ? 8.862 -3.549 -8.395 1.00 92.31 74 ILE A C 1
ATOM 524 O O . ILE A 1 74 ? 8.404 -4.686 -8.307 1.00 92.31 74 ILE A O 1
ATOM 528 N N . ALA A 1 75 ? 9.177 -2.976 -9.553 1.00 92.12 75 ALA A N 1
ATOM 529 C CA . ALA A 1 75 ? 9.134 -3.622 -10.863 1.00 92.12 75 ALA A CA 1
ATOM 530 C C . ALA A 1 75 ? 10.304 -4.601 -11.061 1.00 92.12 75 ALA A C 1
ATOM 532 O O . ALA A 1 75 ? 11.328 -4.534 -10.377 1.00 92.12 75 ALA A O 1
ATOM 533 N N . GLU A 1 76 ? 10.185 -5.484 -12.055 1.00 87.25 76 GLU A N 1
ATOM 534 C CA . GLU A 1 76 ? 11.253 -6.426 -12.433 1.00 87.25 76 GLU A CA 1
ATOM 535 C C . GLU A 1 76 ? 12.520 -5.728 -12.948 1.00 87.25 76 GLU A C 1
ATOM 537 O O . GLU A 1 76 ? 13.628 -6.231 -12.771 1.00 87.25 76 GLU A O 1
ATOM 542 N N . ASN A 1 77 ? 12.375 -4.540 -13.538 1.00 85.94 77 ASN A N 1
ATOM 543 C CA . ASN A 1 77 ? 13.488 -3.734 -14.043 1.00 85.94 77 ASN A CA 1
ATOM 544 C C . ASN A 1 77 ? 14.238 -2.952 -12.939 1.00 85.94 77 ASN A C 1
ATOM 546 O O . ASN A 1 77 ? 15.227 -2.282 -13.235 1.00 85.94 77 ASN A O 1
ATOM 550 N N . GLY A 1 78 ? 13.782 -3.024 -11.681 1.00 83.81 78 GLY A N 1
ATOM 551 C CA . GLY A 1 78 ? 14.351 -2.301 -10.541 1.00 83.81 78 GLY A CA 1
ATOM 552 C C . GLY A 1 78 ? 13.731 -0.927 -10.261 1.00 83.81 78 GLY A C 1
ATOM 553 O O . GLY A 1 78 ? 14.075 -0.318 -9.247 1.00 83.81 78 GLY A O 1
ATOM 554 N N . GLU A 1 79 ? 12.805 -0.445 -11.096 1.00 90.19 79 GLU A N 1
ATOM 555 C CA . GLU A 1 79 ? 12.004 0.743 -10.785 1.00 90.19 79 GLU A CA 1
ATOM 556 C C . GLU A 1 79 ? 11.069 0.474 -9.604 1.00 90.19 79 GLU A C 1
ATOM 558 O O . GLU A 1 79 ? 10.708 -0.666 -9.307 1.00 90.19 79 GLU A O 1
ATOM 563 N N . SER A 1 80 ? 10.667 1.529 -8.896 1.00 91.88 80 SER A N 1
ATOM 564 C CA . SER A 1 80 ? 9.720 1.373 -7.798 1.00 91.88 80 SER A CA 1
ATOM 565 C C . SER A 1 80 ? 8.837 2.591 -7.599 1.00 91.88 80 SER A C 1
ATOM 567 O O . SER A 1 80 ? 9.339 3.715 -7.636 1.00 91.88 80 SER A O 1
ATOM 569 N N . LYS A 1 81 ? 7.564 2.356 -7.285 1.00 93.44 81 LYS A N 1
ATOM 570 C CA . LYS A 1 81 ? 6.587 3.371 -6.884 1.00 93.44 81 LYS A CA 1
ATOM 571 C C . LYS A 1 81 ? 6.212 3.179 -5.427 1.00 93.44 81 LYS A C 1
ATOM 573 O O . LYS A 1 81 ? 6.077 2.053 -4.958 1.00 93.44 81 LYS A O 1
ATOM 578 N N . THR A 1 82 ? 6.087 4.281 -4.698 1.00 94.50 82 THR A N 1
ATOM 579 C CA . THR A 1 82 ? 5.695 4.255 -3.285 1.00 94.50 82 THR A CA 1
ATOM 580 C C . THR A 1 82 ? 4.315 4.858 -3.148 1.00 94.50 82 THR A C 1
ATOM 582 O O . THR A 1 82 ? 4.157 6.041 -3.417 1.00 94.50 82 THR A O 1
ATOM 585 N N . TYR A 1 83 ? 3.357 4.047 -2.715 1.00 94.94 83 TYR A N 1
ATOM 586 C CA . TYR A 1 83 ? 1.980 4.439 -2.473 1.00 94.94 83 TYR A CA 1
ATOM 587 C C . TYR A 1 83 ? 1.757 4.706 -0.989 1.00 94.94 83 TYR A C 1
ATOM 589 O O . TYR A 1 83 ? 1.997 3.824 -0.163 1.00 94.94 83 TYR A O 1
ATOM 597 N N . ALA A 1 84 ? 1.287 5.898 -0.638 1.00 95.31 84 ALA A N 1
ATOM 598 C CA . ALA A 1 84 ? 0.894 6.211 0.731 1.00 95.31 84 ALA A CA 1
ATOM 599 C C . ALA A 1 84 ? -0.539 5.723 0.982 1.00 95.31 84 ALA A C 1
ATOM 601 O O . ALA A 1 84 ? -1.496 6.307 0.482 1.00 95.31 84 ALA A O 1
ATOM 602 N N . VAL A 1 85 ? -0.677 4.638 1.741 1.00 94.88 85 VAL A N 1
ATOM 603 C CA . VAL A 1 85 ? -1.957 4.053 2.138 1.00 94.88 85 VAL A CA 1
ATOM 604 C C . VAL A 1 85 ? -2.423 4.678 3.446 1.00 94.88 85 VAL A C 1
ATOM 606 O O . VAL A 1 85 ? -1.776 4.513 4.483 1.00 94.88 85 VAL A O 1
ATOM 609 N N . THR A 1 86 ? -3.571 5.337 3.401 1.00 94.25 86 THR A N 1
ATOM 610 C CA . THR A 1 86 ? -4.275 5.905 4.547 1.00 94.25 86 THR A CA 1
ATOM 611 C C . THR A 1 86 ? -5.566 5.130 4.754 1.00 94.25 86 THR A C 1
ATOM 613 O O . THR A 1 86 ? -6.350 4.947 3.823 1.00 94.25 86 THR A O 1
ATOM 616 N N . VAL A 1 87 ? -5.775 4.664 5.982 1.00 92.62 87 VAL A N 1
ATOM 617 C CA . VAL A 1 87 ? -7.022 4.018 6.387 1.00 92.62 87 VAL A CA 1
ATOM 618 C C . VAL A 1 87 ? -7.760 4.973 7.303 1.00 92.62 87 VAL A C 1
ATOM 620 O O . VAL A 1 87 ? -7.227 5.387 8.330 1.00 92.62 87 VAL A O 1
ATOM 623 N N . GLU A 1 88 ? -8.974 5.328 6.911 1.00 90.50 88 GLU A N 1
ATOM 624 C CA . GLU A 1 88 ? -9.863 6.183 7.681 1.00 90.50 88 GLU A CA 1
ATOM 625 C C . GLU A 1 88 ? -10.996 5.328 8.238 1.00 90.50 88 GLU A C 1
ATOM 627 O O . GLU A 1 88 ? -11.651 4.580 7.511 1.00 90.50 88 GLU A O 1
ATOM 632 N N . VAL A 1 89 ? -11.201 5.409 9.549 1.00 89.94 89 VAL A N 1
ATOM 633 C CA . VAL A 1 89 ? -12.331 4.755 10.206 1.00 89.94 89 VAL A CA 1
ATOM 634 C C . VAL A 1 89 ? -13.517 5.701 10.107 1.00 89.94 89 VAL A C 1
ATOM 636 O O . VAL A 1 89 ? -13.417 6.855 10.529 1.00 89.94 89 VAL A O 1
ATOM 639 N N . GLU A 1 90 ? -14.619 5.232 9.529 1.00 86.50 90 GLU A N 1
ATOM 640 C CA . GLU A 1 90 ? -15.845 6.019 9.458 1.00 86.50 90 GLU A CA 1
ATOM 641 C C . GLU A 1 90 ? -16.338 6.358 10.878 1.00 86.50 90 GLU A C 1
ATOM 643 O O . GLU A 1 90 ? -16.247 5.513 11.775 1.00 86.50 90 GLU A O 1
ATOM 648 N N . PRO A 1 91 ? -16.822 7.589 11.117 1.00 74.75 91 PRO A N 1
ATOM 649 C CA . PRO A 1 91 ? -17.423 7.948 12.397 1.00 74.75 91 PRO A CA 1
ATOM 650 C C . PRO A 1 91 ? -18.730 7.166 12.625 1.00 74.75 91 PRO A C 1
ATOM 652 O O . PRO A 1 91 ? -19.462 6.908 11.669 1.00 74.75 91 PRO A O 1
ATOM 655 N N . GLU A 1 92 ? -19.010 6.804 13.885 1.00 65.12 92 GLU A N 1
ATOM 656 C CA . GLU A 1 92 ? -20.313 6.252 14.319 1.00 65.12 92 GLU A CA 1
ATOM 657 C C . GLU A 1 92 ? -21.475 7.240 14.128 1.00 65.12 92 GLU A C 1
ATOM 659 O O . GLU A 1 92 ? -21.272 8.461 14.341 1.00 65.12 92 GLU A O 1
#

Radius of gyration: 12.64 Å; chains: 1; bounding box: 35×24×34 Å

pLDDT: mean 90.35, std 6.91, range [51.25, 95.56]

Foldseek 3Di:
DAFQDWPWKAWPNWTWDADPVVLEIETEDEAPDQQQWIQMATDGRAPFKDWPNHTHDGRPHTHRQPDWIWIWGAHPVGDIGTHTYHYHYDDD

Secondary structure (DSSP, 8-state):
--S--EEEEEETTEEPEEETTTTEEEEEE-TT--GGGEEEEEEESSSEEEETTEE--TTT-EE--SS-EEEEEE-TTS-EEEEEEEEEEPP-

Organism: Eggerthella lenta (NCBI:txid84112)

=== Feature glossary ===
Annotated list of the representations used here:

Nearest PDB structures. The Foldseek neighbor list gives the closest experimentally determined structures in the PDB, ranked by structural alignment. TM-score near 1 means near-identical fold; near 0.3 means only rough topology match. This is how one finds what a novel AlphaFold prediction most resembles in the solved-structure universe.

Foldseek 3Di. Foldseek's 3Di representation compresses backbone geometry into a per-residue letter drawn from a learned twenty-state alphabet. It captures the tertiary interaction pattern around each residue — which residues are packed against it in space, regardless of where they are in sequence.

Radius of gyration, Cα contacts, bounding box. Radius of gyration (Rg) is the root-mean-square distance of Cα atoms from their centroid — a single number for overall size and compactness. A globular domain of N residues has Rg ≈ 2.2·N^0.38 Å; an extended or disordered chain has a much larger Rg. The Cα contact count is the number of residue pairs whose Cα atoms are within 8 Å and are more than four positions apart in sequence — a standard proxy for tertiary packing density. The bounding box is the smallest axis-aligned box enclosing all Cα atoms.

InterPro / GO / CATH / organism. The annotation block draws on four external resources. InterPro: which protein families and domains the sequence belongs to. GO: standardized terms for what the protein does, what process it participates in, and where in the cell it acts. CATH: which structural fold it has in the CATH hierarchy. Organism: the species of origin.

mmCIF coordinates. The mmCIF block holds the 3D Cartesian coordinates of each backbone atom (N, Cα, C, O) in ångströms. mmCIF is the PDB's canonical archive format — a tagged-loop text representation of the atomic model.

pLDDT. pLDDT is the predicted lDDT-Cα score: AlphaFold's confidence that the local environment of each residue (all inter-atomic distances within 15 Å) is correctly placed. It is a per-residue number between 0 and 100, with higher meaning more reliable.

Backbone torsions (φ/ψ). φ (phi) and ψ (psi) are the two rotatable backbone dihedrals per residue: φ is the C(i-1)–N–Cα–C torsion, ψ is the N–Cα–C–N(i+1) torsion, both in degrees on (−180°, 180°]. α-helical residues cluster near (−60°, −45°); β-strand residues near (−120°, +130°). A Ramachandran plot is simply a scatter of (φ, ψ) for every residue.

B-factor. For experimental (PDB) structures, the B-factor (temperature factor) quantifies the positional spread of each atom in the crystal — a combinatio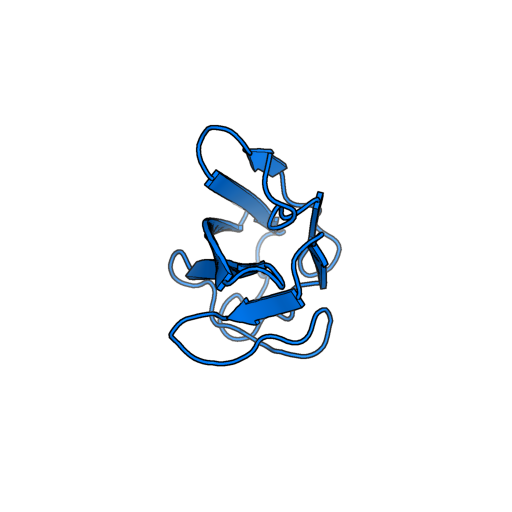n of thermal vibration and static disorder — in units of Å². High B-factors mark flexible loops or poorly resolved regions; low B-factors mark the rigid, well-ordered core.

Secondary structure (3-state, P-SEA). SS3 is a coarse helix/strand/coil call (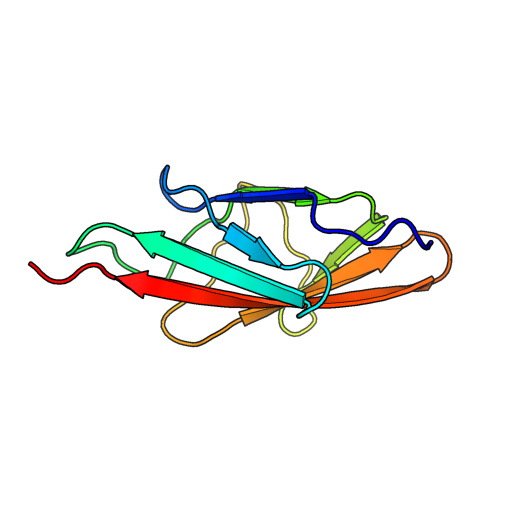letters a/b/c) made by the P-SEA algorithm from inter-Cα distances and dihedrals. It is less detailed than DSSP but needs only Cα positions.

Predicted aligned error. Predicted aligned error is AlphaFold's p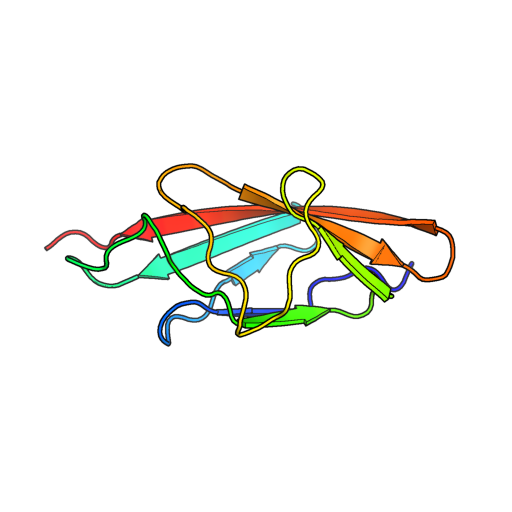airwise confidence. Unlike pLDDT (per-residue), PAE is per-residue-pair and captures whether two parts of the structure are correctly placed relative to each other. Units are ångströms of expected positional error.

Solven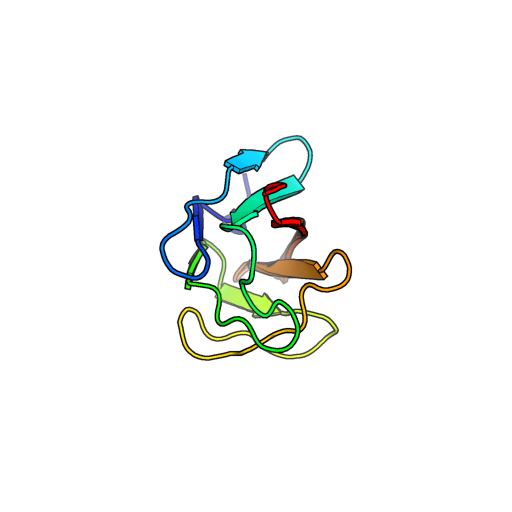t-accessible surface area. Solvent-accessible surface area (SASA) is the area in Å² traced out by the centre of a 1.4 Å probe sphere (a water molecule) rolled over the protein's van der Waals surface (Shrake–Rupley / Lee–Richards construction). Buried residues have near-zero SASA; fully exposed residues can exceed 200 Å². The total SASA scales roughly with the number of surface residues.

Secondary structure (8-state, DSSP). The SS8 string is DSSP's per-residue secondary-structure call. α-helix (H) means an i→i+4 H-bond ladder; β-strand (E) means the residue participates in a β-sheet; 3₁₀ (G) and π (I) are tighter and wider helices; T/S are turns/bends; '-' is loop.

Rendered structure images. Structure images are PyMOL renders from six orthogonal camera directions. Cartoon representation draws helices as coils and strands as arrows; sticks shows the backbone as bonds; surface shows the solvent-excluded envelope. Rainbow coloring maps sequence position to hue (blue→red, N→C); chain coloring assigns a distinct color per polypeptide.

Sequence. The amino-acid sequence is the protein's primary structure: the linear order of residues from the N-terminus to the C-terminus, written in one-letter code. Everything else here — the 3D coordinates, the secondary structure, the domain annotations — is ultimately a consequence of this string.

Contact-map, Ramachandran, and PAE plots. Three diagnostic plots accompany the record. The Cα contact map visualizes the tertiary structure as a 2D adjacency matrix (8 Å cutoff, sequence-local contacts suppressed). The Ramachandran plot shows the distribution of backbone (φ, ψ) torsions, with points in the α and β basins reflecting secondary structure content. The PAE plot shows AlphaFold's inter-residue confidence as a color matrix.